Protein AF-X1VFL0-F1 (afdb_monomer_lite)

Foldseek 3Di:
DDDDDPVNVVVVVVVVVVVLLVVLVVLLVVLVVLVVLLLVLVLLLLVLPDDDPVSSVVVSVVVCCVQVVLLVCCVVVVDPDPVSLLRLNNLSVLSVVCSVCVPPDDPVSPVSSVVSSVVVSVVSVVSSVVSCCCRVVVVVD

Sequence (141 aa):
MPSTSPESRGNISKTIKAKSDIKNIPYLAISIILTSVMLILLGFILVSRVNSINEYLLAMLVAFLGLLFPPMLHLSGLYENVIFYLWPTQASFTLFTGVFNAASLELWEIAYGIGYQVIWIGLLYFLAKKAFYKHIVLKGG

InterPro domains:
  IPR056926 Fluoroquinolones export permease [PF24686] (25-139)

pLDDT: mean 70.83, std 10.81, range [39.25, 91.44]

Structure (mmCIF, N/CA/C/O backbone):
data_AF-X1VFL0-F1
#
_entry.id   AF-X1VFL0-F1
#
loop_
_atom_site.group_PDB
_atom_site.id
_atom_site.type_symbol
_atom_site.label_atom_id
_atom_site.label_alt_id
_atom_site.label_comp_id
_atom_site.label_asym_id
_atom_site.label_entity_id
_atom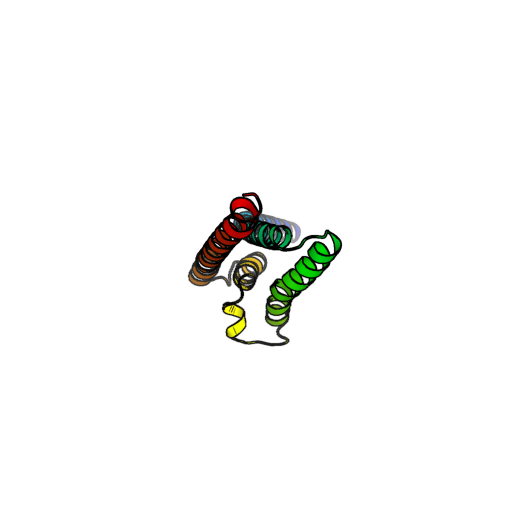_site.label_seq_id
_atom_site.pdbx_PDB_ins_code
_atom_site.Cartn_x
_atom_site.Cartn_y
_atom_site.Cartn_z
_atom_site.occupancy
_atom_site.B_iso_or_equiv
_atom_site.auth_seq_id
_atom_site.auth_comp_id
_atom_site.auth_asym_id
_atom_site.auth_atom_id
_atom_site.pdbx_PDB_model_num
ATOM 1 N N . MET A 1 1 ? 43.600 14.151 -34.174 1.00 48.06 1 MET A N 1
ATOM 2 C CA . MET A 1 1 ? 42.528 13.459 -33.424 1.00 48.06 1 MET A CA 1
ATOM 3 C C . MET A 1 1 ? 42.694 13.814 -31.952 1.00 48.06 1 MET A C 1
ATOM 5 O O . MET A 1 1 ? 43.740 13.471 -31.415 1.00 48.06 1 MET A O 1
ATOM 9 N N . PRO A 1 2 ? 41.781 14.568 -31.318 1.00 46.09 2 PRO A N 1
ATOM 10 C CA . PRO A 1 2 ? 41.964 14.977 -29.931 1.00 46.09 2 PRO A CA 1
ATOM 11 C C . PRO A 1 2 ? 41.618 13.813 -28.996 1.00 46.09 2 PRO A C 1
ATOM 13 O O . PRO A 1 2 ? 40.510 13.278 -29.022 1.00 46.09 2 PRO A O 1
ATOM 16 N N . SER A 1 3 ? 42.598 13.405 -28.194 1.00 52.56 3 SER A N 1
ATOM 17 C CA . SER A 1 3 ? 42.479 12.413 -27.131 1.00 52.56 3 SER A CA 1
ATOM 18 C C . SER A 1 3 ? 41.594 12.962 -26.011 1.00 52.56 3 SER A C 1
ATOM 20 O O . SER A 1 3 ? 42.019 13.767 -25.186 1.00 52.56 3 SER A O 1
ATOM 22 N N . THR A 1 4 ? 40.330 12.539 -25.964 1.00 58.41 4 THR A N 1
ATOM 23 C CA . THR A 1 4 ? 39.463 12.837 -24.819 1.00 58.41 4 THR A CA 1
ATOM 24 C C . THR A 1 4 ? 40.023 12.127 -23.585 1.00 58.41 4 THR A C 1
ATOM 26 O O . THR A 1 4 ? 39.939 10.900 -23.492 1.00 58.41 4 THR A O 1
ATOM 29 N N . SER A 1 5 ? 40.618 12.902 -22.674 1.00 60.62 5 SER A N 1
ATOM 30 C CA . SER A 1 5 ? 41.146 12.462 -21.377 1.00 60.62 5 SER A CA 1
ATOM 31 C C . SER A 1 5 ? 40.125 11.598 -20.605 1.00 60.62 5 SER A C 1
ATOM 33 O O . SER A 1 5 ? 38.928 11.912 -20.629 1.00 60.62 5 SER A O 1
ATOM 35 N N . PRO A 1 6 ? 40.560 10.530 -19.900 1.00 60.41 6 PRO A N 1
ATOM 36 C CA . PRO A 1 6 ? 39.687 9.660 -19.097 1.00 60.41 6 PRO A CA 1
ATOM 37 C C . PRO A 1 6 ? 38.851 10.417 -18.050 1.00 60.41 6 PRO A C 1
ATOM 39 O O . PRO A 1 6 ? 37.747 9.989 -17.714 1.00 60.41 6 PRO A O 1
ATOM 42 N N . GLU A 1 7 ? 39.317 11.583 -17.605 1.00 60.34 7 GLU A N 1
ATOM 43 C CA . GLU A 1 7 ? 38.618 12.456 -16.657 1.00 60.34 7 GLU A CA 1
ATOM 44 C C . GLU A 1 7 ? 37.334 13.076 -17.248 1.00 60.34 7 GLU A C 1
ATOM 46 O O . GLU A 1 7 ? 36.306 13.179 -16.575 1.00 60.34 7 GLU A O 1
ATOM 51 N N . SER A 1 8 ? 37.340 13.392 -18.549 1.00 59.44 8 SER A N 1
ATOM 52 C CA . SER A 1 8 ? 36.172 13.930 -19.261 1.00 59.44 8 SER A CA 1
ATOM 53 C C . SER A 1 8 ? 35.050 12.889 -19.370 1.00 59.44 8 SER A C 1
ATOM 55 O O . SER A 1 8 ? 33.880 13.209 -19.157 1.00 59.44 8 SER A O 1
ATOM 57 N N . ARG A 1 9 ? 35.393 11.609 -19.583 1.00 59.16 9 ARG A N 1
ATOM 58 C CA . ARG A 1 9 ? 34.416 10.504 -19.640 1.00 59.16 9 ARG A CA 1
ATOM 59 C C . ARG A 1 9 ? 33.723 10.260 -18.295 1.00 59.16 9 ARG A C 1
ATOM 61 O O . ARG A 1 9 ? 32.524 9.986 -18.272 1.00 59.16 9 ARG A O 1
ATOM 68 N N . GLY A 1 10 ? 34.447 10.406 -17.182 1.00 61.66 10 GLY A N 1
ATOM 69 C CA . GLY A 1 10 ? 33.895 10.257 -15.829 1.00 61.66 10 GLY A CA 1
ATOM 70 C C . GLY A 1 10 ? 32.916 11.367 -15.426 1.00 61.66 10 GLY A C 1
ATOM 71 O O . GLY A 1 10 ? 31.996 11.127 -14.646 1.00 61.66 10 GLY A O 1
ATOM 72 N N . ASN A 1 11 ? 33.072 12.575 -15.971 1.00 61.94 11 ASN A N 1
ATOM 73 C CA . ASN A 1 11 ? 32.165 13.692 -15.692 1.00 61.94 11 ASN A CA 1
ATOM 74 C C . ASN A 1 11 ? 30.873 13.623 -16.527 1.00 61.94 11 ASN A C 1
ATOM 76 O O . ASN A 1 11 ? 29.786 13.952 -16.044 1.00 61.94 11 ASN A O 1
ATOM 80 N N . ILE A 1 12 ? 30.975 13.124 -17.762 1.00 62.31 12 ILE A N 1
ATOM 81 C CA . ILE A 1 12 ? 29.824 12.910 -18.651 1.00 62.31 12 ILE A CA 1
ATOM 82 C C . ILE A 1 12 ? 28.932 11.776 -18.117 1.00 62.31 12 ILE A C 1
ATOM 84 O O . ILE A 1 12 ? 27.710 11.902 -18.105 1.00 62.31 12 ILE A O 1
ATOM 88 N N . SER A 1 13 ? 29.510 10.692 -17.585 1.00 60.41 13 SER A N 1
ATOM 89 C CA . SER A 1 13 ? 28.714 9.615 -16.976 1.00 60.41 13 SER A CA 1
ATOM 90 C C . SER A 1 13 ? 27.985 10.069 -15.704 1.00 60.41 13 SER A C 1
ATOM 92 O O . SER A 1 13 ? 26.813 9.738 -15.524 1.00 60.41 13 SER A O 1
ATOM 94 N N . LYS A 1 14 ? 28.624 10.887 -14.854 1.00 61.44 14 LYS A N 1
ATOM 95 C CA . LYS A 1 14 ? 27.995 11.468 -13.653 1.00 61.44 14 LYS A CA 1
ATOM 96 C C . LYS A 1 14 ? 26.841 12.410 -13.987 1.00 61.44 14 LYS A C 1
ATOM 98 O O . LYS A 1 14 ? 25.807 12.349 -13.332 1.00 61.44 14 LYS A O 1
ATOM 103 N N . THR A 1 15 ? 26.997 13.258 -15.000 1.00 60.25 15 THR A N 1
ATOM 104 C CA . THR A 1 15 ? 25.946 14.203 -15.418 1.00 60.25 15 THR A CA 1
ATOM 105 C C . THR A 1 15 ? 24.761 13.501 -16.077 1.00 60.25 15 THR A C 1
ATOM 107 O O . THR A 1 15 ? 23.617 13.863 -15.799 1.00 60.25 15 THR A O 1
ATOM 110 N N . ILE A 1 16 ? 24.999 12.454 -16.873 1.00 61.28 16 ILE A N 1
ATOM 111 C CA . ILE A 1 16 ? 23.924 11.614 -17.426 1.00 61.28 16 ILE A CA 1
ATOM 112 C C . ILE A 1 16 ? 23.190 10.871 -16.304 1.00 61.28 16 ILE A C 1
ATOM 114 O O . ILE A 1 16 ? 21.959 10.881 -16.286 1.00 61.28 16 ILE A O 1
ATOM 118 N N . LYS A 1 17 ? 23.923 10.305 -15.334 1.00 59.28 17 LYS A N 1
ATOM 119 C CA . LYS A 1 17 ? 23.332 9.602 -14.188 1.00 59.28 17 LYS A CA 1
ATOM 120 C C . LYS A 1 17 ? 22.498 10.538 -13.307 1.00 59.28 17 LYS A C 1
ATOM 122 O O . LYS A 1 17 ? 21.332 10.260 -13.061 1.00 59.28 17 LYS A O 1
ATOM 127 N N . ALA A 1 18 ? 23.032 11.709 -12.958 1.00 59.25 18 ALA A N 1
ATOM 128 C CA . ALA A 1 18 ? 22.301 12.715 -12.188 1.00 59.25 18 ALA A CA 1
ATOM 129 C C . ALA A 1 18 ? 21.029 13.185 -12.915 1.00 59.25 18 ALA A C 1
ATOM 131 O O . ALA A 1 18 ? 19.987 13.385 -12.294 1.00 59.25 18 ALA A O 1
ATOM 132 N N . LYS A 1 19 ? 21.073 13.317 -14.247 1.00 54.62 19 LYS A N 1
ATOM 133 C CA . LYS A 1 19 ? 19.894 13.692 -15.038 1.00 54.62 19 LYS A CA 1
ATOM 134 C C . LYS A 1 19 ? 18.846 12.578 -15.110 1.00 54.62 19 LYS A C 1
ATOM 136 O O . LYS A 1 19 ? 17.655 12.891 -15.125 1.00 54.62 19 LYS A O 1
ATOM 141 N N . SER A 1 20 ? 19.259 11.308 -15.128 1.00 56.25 20 SER A N 1
ATOM 142 C CA . SER A 1 20 ? 18.332 10.178 -14.986 1.00 56.25 20 SER A CA 1
ATOM 143 C C . SER A 1 20 ? 17.754 10.077 -13.575 1.00 56.25 20 SER A C 1
ATOM 145 O O . SER A 1 20 ? 16.557 9.844 -13.440 1.00 56.25 20 SER A O 1
ATOM 147 N N . ASP A 1 21 ? 18.551 10.353 -12.541 1.00 58.97 21 ASP A N 1
ATOM 148 C CA . ASP A 1 21 ? 18.101 10.321 -11.147 1.00 58.97 21 ASP A CA 1
ATOM 149 C C . ASP A 1 21 ? 16.983 11.353 -10.916 1.00 58.97 21 ASP A C 1
ATOM 151 O O . ASP A 1 21 ? 15.936 11.020 -10.363 1.00 58.97 21 ASP A O 1
ATOM 155 N N . ILE A 1 22 ? 17.128 12.577 -11.448 1.00 60.25 22 ILE A N 1
ATOM 156 C CA . ILE A 1 22 ? 16.110 13.641 -11.340 1.00 60.25 22 ILE A CA 1
ATOM 157 C C . ILE A 1 22 ? 14.785 13.248 -12.016 1.00 60.25 22 ILE A C 1
ATOM 159 O O . ILE A 1 22 ? 13.712 13.597 -11.522 1.00 60.25 22 ILE A O 1
ATOM 163 N N . LYS A 1 23 ? 14.834 12.497 -13.123 1.00 61.41 23 LYS A N 1
ATOM 164 C CA . LYS A 1 23 ? 13.627 12.015 -13.817 1.00 61.41 23 LYS A CA 1
ATOM 165 C C . LYS A 1 23 ? 12.886 10.936 -13.011 1.00 61.41 23 LYS A C 1
ATOM 167 O O . LYS A 1 23 ? 11.674 10.797 -13.167 1.00 61.41 23 LYS A O 1
ATOM 172 N N . ASN A 1 24 ? 13.588 10.222 -12.130 1.00 63.91 24 ASN A N 1
ATOM 173 C CA . ASN A 1 24 ? 13.053 9.089 -11.369 1.00 63.91 24 ASN A CA 1
ATOM 174 C C . ASN A 1 24 ? 12.494 9.491 -9.988 1.00 63.91 24 ASN A C 1
ATOM 176 O O . ASN A 1 24 ? 11.647 8.785 -9.439 1.00 63.91 24 ASN A O 1
ATOM 180 N N . ILE A 1 25 ? 12.900 10.650 -9.451 1.00 69.31 25 ILE A N 1
ATOM 181 C CA . ILE A 1 25 ? 12.378 11.231 -8.197 1.00 69.31 25 ILE A CA 1
ATOM 182 C C . ILE A 1 25 ? 10.837 11.291 -8.125 1.00 69.31 25 ILE A C 1
ATOM 184 O O . ILE A 1 25 ? 10.296 10.886 -7.094 1.00 69.31 25 ILE A O 1
ATOM 188 N N . PRO A 1 26 ? 10.090 11.759 -9.149 1.00 71.44 26 PRO A N 1
ATOM 189 C CA . PRO A 1 26 ? 8.631 11.843 -9.048 1.00 71.44 26 PRO A CA 1
ATOM 190 C C . PRO A 1 26 ? 7.955 10.471 -8.914 1.00 71.44 26 PRO A C 1
ATOM 192 O O . PRO A 1 26 ? 6.976 10.353 -8.181 1.00 71.44 26 PRO A O 1
ATOM 195 N N . TYR A 1 27 ? 8.490 9.423 -9.547 1.00 68.00 27 TYR A N 1
ATOM 196 C CA . TYR A 1 27 ? 7.964 8.058 -9.411 1.00 68.00 27 TYR A CA 1
ATOM 197 C C . TYR A 1 27 ? 8.166 7.509 -8.000 1.00 68.00 27 TYR A C 1
ATOM 199 O O . TYR A 1 27 ? 7.261 6.902 -7.424 1.00 68.00 27 TYR A O 1
ATOM 207 N N . LEU A 1 28 ? 9.334 7.784 -7.417 1.00 68.44 28 LEU A N 1
ATOM 208 C CA . LEU A 1 28 ? 9.647 7.436 -6.037 1.00 68.44 28 LEU A CA 1
ATOM 209 C C . LEU A 1 28 ? 8.687 8.163 -5.079 1.00 68.44 28 LEU A C 1
ATOM 211 O O . LEU A 1 28 ? 8.066 7.527 -4.227 1.00 68.44 28 LEU A O 1
ATOM 215 N N . ALA A 1 29 ? 8.488 9.470 -5.273 1.00 75.31 29 ALA A N 1
ATOM 216 C CA . ALA A 1 29 ? 7.565 10.264 -4.468 1.00 75.31 29 ALA A CA 1
ATOM 217 C C . ALA A 1 29 ? 6.121 9.744 -4.555 1.00 75.31 29 ALA A C 1
ATOM 219 O O . ALA A 1 29 ? 5.494 9.534 -3.520 1.00 75.31 29 ALA A O 1
ATOM 220 N N . ILE A 1 30 ? 5.609 9.473 -5.761 1.00 73.00 30 ILE A N 1
ATOM 221 C CA . ILE A 1 30 ? 4.258 8.927 -5.963 1.00 73.00 30 ILE A CA 1
ATOM 222 C C . ILE A 1 30 ? 4.107 7.587 -5.246 1.00 73.00 30 ILE A C 1
ATOM 224 O O . ILE A 1 30 ? 3.156 7.410 -4.490 1.00 73.00 30 ILE A O 1
ATOM 228 N N . SER A 1 31 ? 5.063 6.675 -5.420 1.00 68.69 31 SER A N 1
ATOM 229 C CA . SER A 1 31 ? 5.018 5.345 -4.802 1.00 68.69 31 SER A CA 1
ATOM 230 C C . SER A 1 31 ? 5.002 5.429 -3.276 1.00 68.69 31 SER A C 1
ATOM 232 O O . SER A 1 31 ? 4.204 4.749 -2.624 1.00 68.69 31 SER A O 1
ATOM 234 N N . ILE A 1 32 ? 5.838 6.297 -2.694 1.00 78.31 32 ILE A N 1
ATOM 235 C CA . ILE A 1 32 ? 5.867 6.527 -1.245 1.00 78.31 32 ILE A CA 1
ATOM 236 C C . ILE A 1 32 ? 4.545 7.120 -0.776 1.00 78.31 32 ILE A C 1
ATOM 238 O O . ILE A 1 32 ? 3.923 6.549 0.114 1.00 78.31 32 ILE A O 1
ATOM 242 N N . ILE A 1 33 ? 4.093 8.220 -1.382 1.00 80.50 33 ILE A N 1
ATOM 243 C CA . ILE A 1 33 ? 2.866 8.915 -0.972 1.00 80.50 33 ILE A CA 1
ATOM 244 C C . ILE A 1 33 ? 1.682 7.949 -1.007 1.00 80.50 33 ILE A C 1
ATOM 246 O O . ILE A 1 33 ? 0.919 7.862 -0.045 1.00 80.50 33 ILE A O 1
ATOM 250 N N . LEU A 1 34 ? 1.556 7.177 -2.084 1.00 72.88 34 LEU A N 1
ATOM 251 C CA . LEU A 1 34 ? 0.445 6.256 -2.279 1.00 72.88 34 LEU A CA 1
ATOM 252 C C . LEU A 1 34 ? 0.473 5.105 -1.263 1.00 72.88 34 LEU A C 1
ATOM 254 O O . LEU A 1 34 ? -0.564 4.746 -0.702 1.00 72.88 34 LEU A O 1
ATOM 258 N N . THR A 1 35 ? 1.662 4.574 -0.964 1.00 77.69 35 THR A N 1
ATOM 259 C CA . THR A 1 35 ? 1.846 3.550 0.080 1.00 77.69 35 THR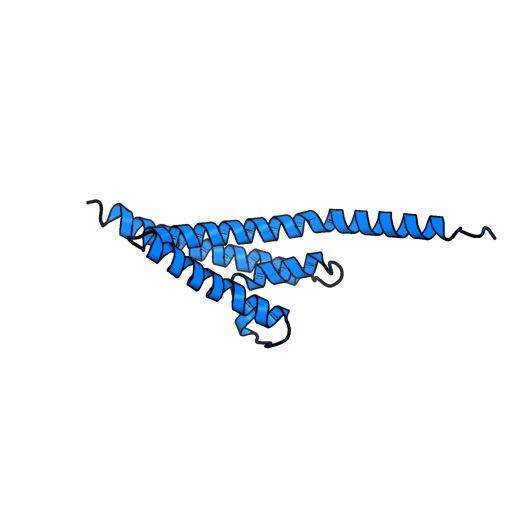 A CA 1
ATOM 260 C C . THR A 1 35 ? 1.556 4.110 1.471 1.00 77.69 35 THR A C 1
ATOM 262 O O . THR A 1 35 ? 0.879 3.463 2.270 1.00 77.69 35 THR A O 1
ATOM 265 N N . SER A 1 36 ? 2.018 5.327 1.765 1.00 81.50 36 SER A N 1
ATOM 266 C CA . SER A 1 36 ? 1.778 5.999 3.042 1.00 81.50 36 SER A CA 1
ATOM 267 C C . SER A 1 36 ? 0.292 6.242 3.275 1.00 81.50 36 SER A C 1
ATOM 269 O O . SER A 1 36 ? -0.212 5.888 4.337 1.00 81.50 36 SER A O 1
ATOM 271 N N . VAL A 1 37 ? -0.433 6.775 2.285 1.00 81.56 37 VAL A N 1
ATOM 272 C CA . VAL A 1 37 ? -1.888 6.987 2.379 1.00 81.56 37 VAL A CA 1
ATOM 273 C C . VAL A 1 37 ? -2.612 5.671 2.668 1.00 81.56 37 VAL A C 1
ATOM 275 O O . VAL A 1 37 ? -3.480 5.621 3.542 1.00 81.56 37 VAL A O 1
ATOM 278 N N . MET A 1 38 ? -2.222 4.589 1.992 1.00 78.75 38 MET A N 1
ATOM 279 C CA . MET A 1 38 ? -2.804 3.266 2.206 1.00 78.75 38 MET A CA 1
ATOM 280 C C . MET A 1 38 ? -2.558 2.734 3.626 1.00 78.75 38 MET A C 1
ATOM 282 O O . MET A 1 38 ? -3.489 2.256 4.275 1.00 78.75 38 MET A O 1
ATOM 286 N N . LEU A 1 39 ? -1.326 2.848 4.131 1.00 81.50 39 LEU A N 1
ATOM 287 C CA . LEU A 1 39 ? -0.969 2.416 5.486 1.00 81.50 39 LEU A CA 1
ATOM 288 C C . LEU A 1 39 ? -1.652 3.262 6.566 1.00 81.50 39 LEU A C 1
ATOM 290 O O . LEU A 1 39 ? -2.064 2.716 7.588 1.00 81.50 39 LEU A O 1
ATOM 294 N N . ILE A 1 40 ? -1.820 4.567 6.334 1.00 85.31 40 ILE A N 1
ATOM 295 C CA . ILE A 1 40 ? -2.558 5.461 7.237 1.00 85.31 40 ILE A CA 1
ATOM 296 C C . ILE A 1 40 ? -4.029 5.040 7.310 1.00 85.31 40 ILE A C 1
ATOM 298 O O . ILE A 1 40 ? -4.564 4.893 8.408 1.00 85.31 40 ILE A O 1
ATOM 302 N N . LEU A 1 41 ? -4.677 4.792 6.165 1.00 79.94 41 LEU A N 1
ATOM 303 C CA . LEU A 1 41 ? -6.060 4.300 6.118 1.00 79.94 41 LEU A CA 1
ATOM 304 C C . LEU A 1 41 ? -6.207 2.958 6.841 1.00 79.94 41 LEU A C 1
ATOM 306 O O . LEU A 1 41 ? -7.137 2.779 7.627 1.00 79.94 41 LEU A O 1
ATOM 310 N N . LEU A 1 42 ? -5.274 2.034 6.608 1.00 82.31 42 LEU A N 1
ATOM 311 C CA . LEU A 1 42 ? -5.249 0.735 7.272 1.00 82.31 42 LEU A CA 1
ATOM 312 C C . LEU A 1 42 ? -5.114 0.891 8.794 1.00 82.31 42 LEU A C 1
ATOM 314 O O . LEU A 1 42 ? -5.931 0.347 9.536 1.00 82.31 42 LEU A O 1
ATOM 318 N N . GLY A 1 43 ? -4.155 1.697 9.257 1.00 82.75 43 GLY A N 1
ATOM 319 C CA . GLY A 1 43 ? -3.976 2.004 10.677 1.00 82.75 43 GLY A CA 1
ATOM 320 C C . GLY A 1 43 ? -5.229 2.623 11.302 1.00 82.75 43 GLY A C 1
ATOM 321 O O . GLY A 1 43 ? -5.642 2.220 12.388 1.00 82.75 43 GLY A O 1
ATOM 322 N N . PHE A 1 44 ? -5.906 3.522 10.583 1.00 83.69 44 PHE A N 1
ATOM 323 C CA . PHE A 1 44 ? -7.151 4.139 11.043 1.00 83.69 44 PHE A CA 1
ATOM 324 C C . PHE A 1 44 ? -8.299 3.122 11.194 1.00 83.69 44 PHE A C 1
ATOM 326 O O . PHE A 1 44 ? -9.059 3.160 12.163 1.00 83.69 44 PHE A O 1
ATOM 333 N N . ILE A 1 45 ? -8.413 2.163 10.270 1.00 81.06 45 ILE A N 1
ATOM 334 C CA . ILE A 1 45 ? -9.384 1.063 10.376 1.00 81.06 45 ILE A CA 1
ATOM 335 C C . ILE A 1 45 ? -9.080 0.205 11.608 1.00 81.06 45 ILE A C 1
ATOM 337 O O . ILE A 1 45 ? -9.986 -0.101 12.386 1.00 81.06 45 ILE A O 1
ATOM 341 N N . LEU A 1 46 ? -7.815 -0.171 11.789 1.00 84.38 46 LEU A N 1
ATOM 342 C CA . LEU A 1 46 ? -7.371 -1.025 12.888 1.00 84.38 46 LEU A CA 1
ATOM 343 C C . LEU A 1 46 ? -7.599 -0.374 14.252 1.00 84.38 46 LEU A C 1
ATOM 345 O O . LEU A 1 46 ? -8.217 -1.001 15.112 1.00 84.38 46 LEU A O 1
ATOM 349 N N . VAL A 1 47 ? -7.192 0.888 14.430 1.00 83.31 47 VAL A N 1
ATOM 350 C CA . VAL A 1 47 ? -7.372 1.607 15.704 1.00 83.31 47 VAL A CA 1
ATOM 351 C C . VAL A 1 47 ? -8.850 1.782 16.055 1.00 83.31 47 VAL A C 1
ATOM 353 O O . VAL A 1 47 ? -9.208 1.710 17.222 1.00 83.31 47 VAL A O 1
ATOM 356 N N . SER A 1 48 ? -9.731 1.928 15.057 1.00 81.44 48 SER A N 1
ATOM 357 C CA . SER A 1 48 ? -11.178 2.042 15.296 1.00 81.44 48 SER A CA 1
ATOM 358 C C . SER A 1 48 ? -11.839 0.745 15.781 1.00 81.44 48 SER A C 1
ATOM 360 O O . SER A 1 4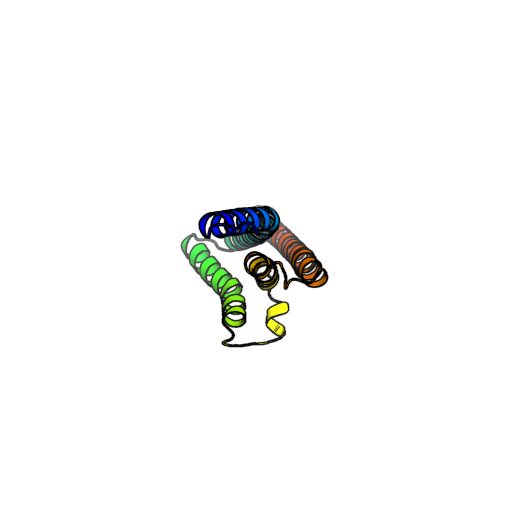8 ? -12.960 0.778 16.291 1.00 81.44 48 SER A O 1
ATOM 362 N N . ARG A 1 49 ? -11.180 -0.406 15.589 1.00 79.44 49 ARG A N 1
ATOM 363 C CA . ARG A 1 49 ? -11.753 -1.737 15.840 1.00 79.44 49 ARG A CA 1
ATOM 364 C C . ARG A 1 49 ? -11.248 -2.384 17.128 1.00 79.44 49 ARG A C 1
ATOM 366 O O . ARG A 1 49 ? -11.952 -3.215 17.699 1.00 79.44 49 ARG A O 1
ATOM 373 N N . VAL A 1 50 ? -10.040 -2.038 17.550 1.00 81.81 50 VAL A N 1
ATOM 374 C CA . VAL A 1 50 ? -9.385 -2.583 18.745 1.00 81.81 50 VAL A CA 1
ATOM 375 C C . VAL A 1 50 ? -9.615 -1.671 19.944 1.00 81.81 50 VAL A C 1
ATOM 377 O O . VAL A 1 50 ? -9.730 -0.458 19.795 1.00 81.81 50 VAL A O 1
ATOM 380 N N . ASN A 1 51 ? -9.683 -2.248 21.144 1.00 80.81 51 ASN A N 1
ATOM 381 C CA . ASN A 1 51 ? -9.989 -1.480 22.360 1.00 80.81 51 ASN A CA 1
ATOM 382 C C . ASN A 1 51 ? -8.735 -1.163 23.194 1.00 80.81 51 ASN A C 1
ATOM 384 O O . ASN A 1 51 ? -8.825 -0.422 24.169 1.00 80.81 51 ASN A O 1
ATOM 388 N N . SER A 1 52 ? -7.568 -1.713 22.833 1.00 87.81 52 SER A N 1
ATOM 389 C CA . SER A 1 52 ? -6.301 -1.448 23.523 1.00 87.81 52 SER A CA 1
ATOM 390 C C . SER A 1 52 ? -5.153 -1.155 22.558 1.00 87.81 52 SER A C 1
ATOM 392 O O . SER A 1 52 ? -5.121 -1.641 21.426 1.00 87.81 52 SER A O 1
ATOM 394 N N . ILE A 1 53 ? -4.165 -0.399 23.044 1.00 87.06 53 ILE A N 1
ATOM 395 C CA . ILE A 1 53 ? -2.946 -0.071 22.291 1.00 87.06 53 ILE A CA 1
ATOM 396 C C . ILE A 1 53 ? -2.137 -1.337 21.977 1.00 87.06 53 ILE A C 1
ATOM 398 O O . ILE A 1 53 ? -1.611 -1.465 20.878 1.00 87.06 53 ILE A O 1
ATOM 402 N N . ASN A 1 54 ? -2.053 -2.296 22.904 1.00 88.88 54 ASN A N 1
ATOM 403 C CA . ASN A 1 54 ? -1.291 -3.526 22.672 1.00 88.88 54 ASN A CA 1
ATOM 404 C C . ASN A 1 54 ? -1.904 -4.369 21.541 1.00 88.88 54 ASN A C 1
ATOM 406 O O . ASN A 1 54 ? -1.202 -4.874 20.668 1.00 88.88 54 ASN A O 1
ATOM 410 N N . GLU A 1 55 ? -3.233 -4.463 21.524 1.00 87.00 55 GLU A N 1
ATOM 411 C CA . GLU A 1 55 ? -3.981 -5.153 20.472 1.00 87.00 55 GLU A CA 1
ATOM 412 C C . GLU A 1 55 ? -3.864 -4.418 19.128 1.00 87.00 55 GLU A C 1
ATOM 414 O O . GLU A 1 55 ? -3.694 -5.063 18.095 1.00 87.00 55 GLU A O 1
ATOM 419 N N . TYR A 1 56 ? -3.846 -3.078 19.139 1.00 87.00 56 TYR A N 1
ATOM 420 C CA . TYR A 1 56 ? -3.533 -2.270 17.958 1.00 87.00 56 TYR A CA 1
ATOM 421 C C . TYR A 1 56 ? -2.143 -2.575 17.397 1.00 87.00 56 TYR A C 1
ATOM 423 O O . TYR A 1 56 ? -2.016 -2.824 16.200 1.00 87.00 56 TYR A O 1
ATOM 431 N N . LEU A 1 57 ? -1.109 -2.579 18.242 1.00 89.75 57 LEU A N 1
ATOM 432 C CA . LEU A 1 57 ? 0.266 -2.835 17.810 1.00 89.75 57 LEU A CA 1
ATOM 433 C C . LEU A 1 57 ? 0.409 -4.234 17.206 1.00 89.75 57 LEU A C 1
ATOM 435 O O . LEU A 1 57 ? 0.993 -4.377 16.132 1.00 89.75 57 LEU A O 1
ATOM 439 N N . LEU A 1 58 ? -0.168 -5.252 17.852 1.00 91.44 58 LEU A N 1
ATOM 440 C CA . LEU A 1 58 ? -0.139 -6.621 17.342 1.00 91.44 58 LEU A CA 1
ATOM 441 C C . LEU A 1 58 ? -0.905 -6.743 16.018 1.00 91.44 58 LEU A C 1
ATOM 443 O O . LEU A 1 58 ? -0.404 -7.333 15.061 1.00 91.44 58 LEU A O 1
ATOM 447 N N . ALA A 1 59 ? -2.099 -6.158 15.935 1.00 88.12 59 ALA A N 1
ATOM 448 C CA . ALA A 1 59 ? -2.917 -6.227 14.733 1.00 88.12 59 ALA A CA 1
ATOM 449 C C . ALA A 1 59 ? -2.283 -5.450 13.566 1.00 88.12 59 ALA A C 1
ATOM 451 O O . ALA A 1 59 ? -2.315 -5.923 12.431 1.00 88.12 59 ALA A O 1
ATOM 452 N N . MET A 1 60 ? -1.644 -4.308 13.839 1.00 86.12 60 MET A N 1
ATOM 453 C CA . MET A 1 60 ? -0.894 -3.549 12.838 1.00 86.12 60 MET A CA 1
ATOM 454 C C . MET A 1 60 ? 0.342 -4.320 12.370 1.00 86.12 60 MET A C 1
ATOM 456 O O . MET A 1 60 ? 0.603 -4.349 11.173 1.00 86.12 60 MET A O 1
ATOM 460 N N . LEU A 1 61 ? 1.064 -4.997 13.270 1.00 88.25 61 LEU A N 1
ATOM 461 C CA . LEU A 1 61 ? 2.199 -5.853 12.912 1.00 88.25 61 LEU A CA 1
ATOM 462 C C . LEU A 1 61 ? 1.767 -6.992 11.980 1.00 88.25 61 LEU A C 1
ATOM 464 O O . LEU A 1 61 ? 2.378 -7.192 10.931 1.00 88.25 61 LEU A O 1
ATOM 468 N N . VAL A 1 62 ? 0.698 -7.711 12.334 1.00 88.19 62 VAL A N 1
ATOM 469 C CA . VAL A 1 62 ? 0.156 -8.808 11.515 1.00 88.19 62 VAL A CA 1
ATOM 470 C C . VAL A 1 62 ? -0.337 -8.289 10.166 1.00 88.19 62 VAL A C 1
ATOM 472 O O . VAL A 1 62 ? -0.041 -8.892 9.135 1.00 88.19 62 VAL A O 1
ATOM 475 N N . ALA A 1 63 ? -1.042 -7.155 10.149 1.00 85.69 63 ALA A N 1
ATOM 476 C CA . ALA A 1 63 ? -1.502 -6.537 8.912 1.00 85.69 63 ALA A CA 1
ATOM 477 C C . ALA A 1 63 ? -0.323 -6.099 8.032 1.00 85.69 63 ALA A C 1
ATOM 479 O O . ALA A 1 63 ? -0.332 -6.358 6.833 1.00 85.69 63 ALA A O 1
ATOM 480 N N . PHE A 1 64 ? 0.710 -5.497 8.622 1.00 83.75 64 PHE A N 1
ATOM 481 C CA . PHE A 1 64 ? 1.905 -5.051 7.913 1.00 83.75 64 PHE A CA 1
ATOM 482 C C . PHE A 1 64 ? 2.701 -6.226 7.338 1.00 83.75 64 PHE A C 1
ATOM 484 O O . PHE A 1 64 ? 3.088 -6.178 6.174 1.00 83.75 64 PHE A O 1
ATOM 491 N N . LEU A 1 65 ? 2.881 -7.307 8.104 1.00 85.12 65 LEU A N 1
ATOM 492 C CA . LEU A 1 65 ? 3.465 -8.559 7.614 1.00 85.12 65 LEU A CA 1
ATOM 493 C C . LEU A 1 65 ? 2.636 -9.124 6.459 1.00 85.12 65 LEU A C 1
ATOM 495 O O . LEU A 1 65 ? 3.168 -9.347 5.378 1.00 85.12 65 LEU A O 1
ATOM 499 N N . GLY A 1 66 ? 1.324 -9.274 6.633 1.00 84.00 66 GLY A N 1
ATOM 500 C CA . GLY A 1 66 ? 0.445 -9.761 5.568 1.00 84.00 66 GLY A CA 1
ATOM 501 C C . GLY A 1 66 ? 0.512 -8.902 4.303 1.00 84.00 66 GLY A C 1
ATOM 502 O O . GLY A 1 66 ? 0.447 -9.427 3.198 1.00 84.00 66 GLY A O 1
ATOM 503 N N . LEU A 1 67 ? 0.694 -7.588 4.438 1.00 81.31 67 LEU A N 1
ATOM 504 C CA . LEU A 1 67 ? 0.786 -6.682 3.299 1.00 81.31 67 LEU A CA 1
ATOM 505 C C . LEU A 1 67 ? 2.167 -6.694 2.640 1.00 81.31 67 LEU A C 1
ATOM 507 O O . LEU A 1 67 ? 2.244 -6.686 1.419 1.00 81.31 67 LEU A O 1
ATOM 511 N N . LEU A 1 68 ? 3.256 -6.684 3.405 1.00 79.19 68 LEU A N 1
ATOM 512 C CA . LEU A 1 68 ? 4.599 -6.438 2.871 1.00 79.19 68 LEU A CA 1
ATOM 513 C C . LEU A 1 68 ? 5.370 -7.720 2.537 1.00 79.19 68 LEU A C 1
ATOM 515 O O . LEU A 1 68 ? 6.179 -7.724 1.610 1.00 79.19 68 LEU A O 1
ATOM 519 N N . PHE A 1 69 ? 5.107 -8.812 3.253 1.00 81.12 69 PHE A N 1
ATOM 520 C CA . PHE A 1 69 ? 5.841 -10.069 3.091 1.00 81.12 69 PHE A CA 1
ATOM 521 C C . PHE A 1 69 ? 5.616 -10.725 1.717 1.00 81.12 69 PHE A C 1
ATOM 523 O O . PHE A 1 69 ? 6.604 -11.098 1.082 1.00 81.12 69 PHE A O 1
ATOM 530 N N . PRO A 1 70 ? 4.374 -10.821 1.193 1.00 79.69 70 PRO A N 1
ATOM 531 C CA . PRO A 1 70 ? 4.134 -11.415 -0.124 1.00 79.69 70 PRO A CA 1
ATOM 532 C C . PRO A 1 70 ? 4.816 -10.653 -1.274 1.00 79.69 70 PRO A C 1
ATOM 534 O O . PRO A 1 70 ? 5.459 -11.296 -2.106 1.00 79.69 70 PRO A O 1
ATOM 537 N N . PRO A 1 71 ? 4.791 -9.302 -1.316 1.00 74.56 71 PRO A N 1
ATOM 538 C CA . PRO A 1 71 ? 5.562 -8.564 -2.302 1.00 74.56 71 PRO A CA 1
ATOM 539 C C . PRO A 1 71 ? 7.069 -8.806 -2.230 1.00 74.56 71 PRO A C 1
ATOM 541 O O . PRO A 1 71 ? 7.702 -8.947 -3.272 1.00 74.56 71 PRO A O 1
ATOM 544 N N . MET A 1 72 ? 7.638 -8.880 -1.022 1.00 74.81 72 MET A N 1
ATOM 545 C CA . MET A 1 72 ? 9.072 -9.139 -0.846 1.00 74.81 72 MET A CA 1
ATOM 546 C C . MET A 1 72 ? 9.464 -10.541 -1.323 1.00 74.81 72 MET A C 1
ATOM 548 O O . MET A 1 72 ? 10.510 -10.700 -1.947 1.00 74.81 72 MET A O 1
ATOM 552 N N . LEU A 1 73 ? 8.611 -11.542 -1.083 1.00 79.69 73 LEU A N 1
ATOM 553 C CA . LEU A 1 73 ? 8.789 -12.903 -1.596 1.00 79.69 73 LEU A CA 1
ATOM 554 C C . LEU A 1 73 ? 8.832 -12.920 -3.125 1.00 79.69 73 LEU A C 1
ATOM 556 O O . LEU A 1 73 ? 9.751 -13.508 -3.694 1.00 79.69 73 LEU A O 1
ATOM 560 N N . HIS A 1 74 ? 7.904 -12.215 -3.774 1.00 73.00 74 HIS A N 1
ATOM 561 C CA . HIS A 1 74 ? 7.886 -12.108 -5.230 1.00 73.00 74 HIS A CA 1
ATOM 562 C C . HIS A 1 74 ? 9.115 -11.359 -5.767 1.00 73.00 74 HIS A C 1
ATOM 564 O O . HIS A 1 74 ? 9.774 -11.840 -6.681 1.00 73.00 74 HIS A O 1
ATOM 570 N N . LEU A 1 75 ? 9.483 -10.232 -5.147 1.00 71.94 75 LEU A N 1
ATOM 571 C CA . LEU A 1 75 ? 10.649 -9.437 -5.545 1.00 71.94 75 LEU A CA 1
ATOM 572 C C . LEU A 1 75 ? 11.971 -10.204 -5.388 1.00 71.94 75 LEU A C 1
ATOM 574 O O . LEU A 1 75 ? 12.894 -10.009 -6.171 1.00 71.94 75 LEU A O 1
ATOM 578 N N . SER A 1 76 ? 12.074 -11.066 -4.375 1.00 76.06 76 SER A N 1
ATOM 579 C CA . SER A 1 76 ? 13.271 -11.883 -4.145 1.00 76.06 76 SER A CA 1
ATOM 580 C C . SER A 1 76 ? 13.443 -13.034 -5.143 1.00 76.06 76 SER A C 1
ATOM 582 O O . SER A 1 76 ? 14.488 -13.681 -5.130 1.00 76.06 76 SER A O 1
ATOM 584 N N . GLY A 1 77 ? 12.436 -13.316 -5.980 1.00 72.62 77 GLY A N 1
ATOM 585 C CA . GLY A 1 77 ? 12.442 -14.448 -6.913 1.00 72.62 77 GLY A CA 1
ATOM 586 C C . GLY A 1 77 ? 12.318 -15.821 -6.237 1.00 72.62 77 GLY A C 1
ATOM 587 O O . GLY A 1 77 ? 12.420 -16.848 -6.899 1.00 72.62 77 GLY A O 1
ATOM 588 N N . LEU A 1 78 ? 12.091 -15.869 -4.917 1.00 75.19 78 LEU A N 1
ATOM 589 C CA . LEU A 1 78 ? 11.942 -17.121 -4.164 1.00 75.19 78 LEU A CA 1
ATOM 590 C C . LEU A 1 78 ? 10.621 -17.833 -4.472 1.00 75.19 78 LEU A C 1
ATOM 592 O O . LEU A 1 78 ? 10.535 -19.056 -4.368 1.00 75.19 78 LEU A O 1
ATOM 596 N N . TYR A 1 79 ? 9.581 -17.069 -4.807 1.00 70.69 79 TYR A N 1
ATOM 597 C CA . TYR A 1 79 ? 8.276 -17.616 -5.141 1.00 70.69 79 TYR A CA 1
ATOM 598 C C . TYR A 1 79 ? 7.529 -16.674 -6.086 1.00 70.69 79 TYR A C 1
ATOM 600 O O . TYR A 1 79 ? 7.105 -15.579 -5.710 1.00 70.69 79 TYR A O 1
ATOM 608 N N . GLU A 1 80 ? 7.367 -17.109 -7.331 1.00 67.38 80 GLU A N 1
ATOM 609 C CA . GLU A 1 80 ? 6.694 -16.352 -8.379 1.00 67.38 80 GLU A CA 1
ATOM 610 C C . GLU A 1 80 ? 5.286 -16.901 -8.580 1.00 67.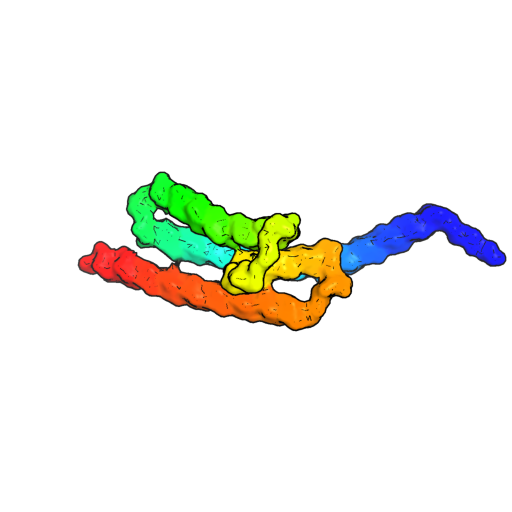38 80 GLU A C 1
ATOM 612 O O . GLU A 1 80 ? 5.082 -18.074 -8.888 1.00 67.38 80 GLU A O 1
ATOM 617 N N . ASN A 1 81 ? 4.287 -16.056 -8.345 1.00 71.56 81 ASN A N 1
ATOM 618 C CA . ASN A 1 81 ? 2.896 -16.435 -8.516 1.00 71.56 81 ASN A CA 1
ATOM 619 C C . ASN A 1 81 ? 2.081 -15.225 -8.961 1.00 71.56 81 ASN A C 1
ATOM 621 O O . ASN A 1 81 ? 2.197 -14.145 -8.382 1.00 71.56 81 ASN A O 1
ATOM 625 N N . VAL A 1 82 ? 1.208 -15.421 -9.953 1.00 72.38 82 VAL A N 1
ATOM 626 C CA . VAL A 1 82 ? 0.387 -14.344 -10.537 1.00 72.38 82 VAL A CA 1
ATOM 627 C C . VAL A 1 82 ? -0.540 -13.718 -9.487 1.00 72.38 82 VAL A C 1
ATOM 629 O O . VAL A 1 82 ? -0.872 -12.539 -9.560 1.00 72.38 82 VAL A O 1
ATOM 632 N N . ILE A 1 83 ? -0.892 -14.482 -8.446 1.00 72.25 83 ILE A N 1
ATOM 633 C CA . ILE A 1 83 ? -1.711 -14.016 -7.321 1.00 72.25 83 ILE A CA 1
ATOM 634 C C . ILE A 1 83 ? -1.095 -12.810 -6.596 1.00 72.25 83 ILE A C 1
ATOM 636 O O . ILE A 1 83 ? -1.831 -12.007 -6.025 1.00 72.25 83 ILE A O 1
ATOM 640 N N . PHE A 1 84 ? 0.233 -12.650 -6.621 1.00 68.75 84 PHE A N 1
ATOM 641 C CA . PHE A 1 84 ? 0.881 -11.521 -5.959 1.00 68.75 84 PHE A CA 1
ATOM 642 C C . PHE A 1 84 ? 0.608 -10.197 -6.660 1.00 68.75 84 PHE A C 1
ATOM 644 O O . PHE A 1 84 ? 0.575 -9.175 -5.986 1.00 68.75 84 PHE A O 1
ATOM 651 N N . TYR A 1 85 ? 0.300 -10.195 -7.958 1.00 65.50 85 TYR A N 1
ATOM 652 C CA . TYR A 1 85 ? -0.087 -8.967 -8.652 1.00 65.50 85 TYR A CA 1
ATOM 653 C C . TYR A 1 85 ? -1.400 -8.379 -8.118 1.00 65.50 85 TYR A C 1
ATOM 655 O O . TYR A 1 85 ? -1.568 -7.162 -8.157 1.00 65.50 85 TYR A O 1
ATOM 663 N N . LEU A 1 86 ? -2.295 -9.202 -7.550 1.00 69.88 86 LEU A N 1
ATOM 664 C CA . LEU A 1 86 ? -3.504 -8.719 -6.870 1.00 69.88 86 LEU A CA 1
ATOM 665 C C . LEU A 1 86 ? -3.217 -8.041 -5.523 1.00 69.88 86 LEU A C 1
ATOM 667 O O . LEU A 1 86 ? -4.109 -7.413 -4.944 1.00 69.88 86 LEU A O 1
ATOM 671 N N . TRP A 1 87 ? -2.001 -8.178 -4.993 1.00 73.50 87 TRP A N 1
ATOM 672 C CA . TRP A 1 87 ? -1.671 -7.654 -3.681 1.00 73.50 87 TRP A CA 1
ATOM 673 C C . TRP A 1 87 ? -1.527 -6.126 -3.737 1.00 73.50 87 TRP A C 1
ATOM 675 O O . TRP A 1 87 ? -0.791 -5.607 -4.577 1.00 73.50 87 TRP A O 1
ATOM 685 N N . PRO A 1 88 ? -2.176 -5.376 -2.831 1.00 68.69 88 PRO A N 1
ATOM 686 C CA . PRO A 1 88 ? -2.227 -3.915 -2.896 1.00 68.69 88 PRO A CA 1
ATOM 687 C C . PRO A 1 88 ? -0.850 -3.246 -2.865 1.00 68.69 88 PRO A C 1
ATOM 689 O O . PRO A 1 88 ? -0.631 -2.249 -3.531 1.00 68.69 88 PRO A O 1
ATOM 692 N N . THR A 1 89 ? 0.102 -3.799 -2.120 1.00 69.94 89 THR A 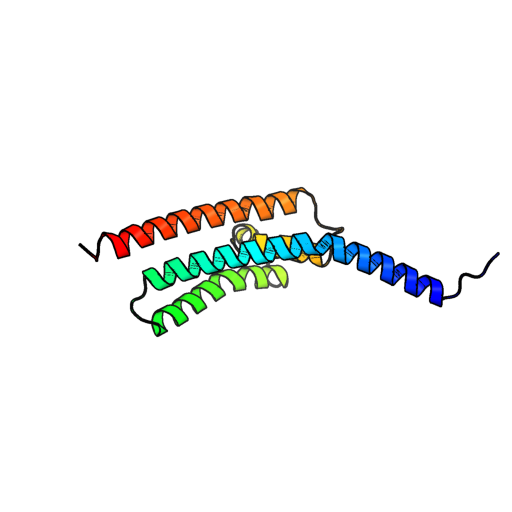N 1
ATOM 693 C CA . THR A 1 89 ? 1.490 -3.311 -2.033 1.00 69.94 89 THR A CA 1
ATOM 694 C C . THR A 1 89 ? 2.360 -3.741 -3.208 1.00 69.94 89 THR A C 1
ATOM 696 O O . THR A 1 89 ? 3.410 -3.134 -3.407 1.00 69.94 89 THR A O 1
ATOM 699 N N . GLN A 1 90 ? 1.970 -4.757 -3.987 1.00 70.69 90 GLN A N 1
ATOM 700 C CA . GLN A 1 90 ? 2.755 -5.172 -5.152 1.00 70.69 90 GLN A CA 1
ATOM 701 C C . GLN A 1 90 ? 2.773 -4.075 -6.219 1.00 70.69 90 GLN A C 1
ATOM 703 O O . GLN A 1 90 ? 3.835 -3.772 -6.742 1.00 70.69 90 GLN A O 1
ATOM 708 N N . ALA A 1 91 ? 1.656 -3.369 -6.423 1.00 68.00 91 ALA A N 1
ATOM 709 C CA . ALA A 1 91 ? 1.596 -2.198 -7.300 1.00 68.00 91 ALA A CA 1
ATOM 710 C C . ALA A 1 91 ? 2.635 -1.115 -6.925 1.00 68.00 91 ALA A C 1
ATOM 712 O O . ALA A 1 91 ? 3.378 -0.654 -7.793 1.00 68.00 91 ALA A O 1
ATOM 713 N N . SER A 1 92 ? 2.772 -0.767 -5.637 1.00 69.31 92 SER A N 1
ATOM 714 C CA . SER A 1 92 ? 3.862 0.105 -5.162 1.00 69.31 92 SER A CA 1
ATOM 715 C C . SER A 1 92 ? 5.252 -0.445 -5.471 1.00 69.31 92 SER A C 1
ATOM 717 O O . SER A 1 92 ? 6.142 0.313 -5.857 1.00 69.31 92 SER A O 1
ATOM 719 N N . PHE A 1 93 ? 5.461 -1.748 -5.268 1.00 67.38 93 PHE A N 1
ATOM 720 C CA . PHE A 1 93 ? 6.750 -2.393 -5.511 1.00 67.38 93 PHE A CA 1
ATOM 721 C C . PHE A 1 93 ? 7.103 -2.431 -7.007 1.00 67.38 93 PHE A C 1
ATOM 723 O O . PHE A 1 93 ? 8.266 -2.227 -7.344 1.00 67.38 93 PHE A O 1
ATOM 730 N N . THR A 1 94 ? 6.124 -2.591 -7.903 1.00 68.81 94 THR A N 1
ATOM 731 C CA . THR A 1 94 ? 6.320 -2.503 -9.361 1.00 68.81 94 THR A CA 1
ATOM 732 C C . THR A 1 94 ? 6.708 -1.089 -9.805 1.00 68.81 94 THR A C 1
ATOM 734 O O . THR A 1 94 ? 7.596 -0.929 -10.637 1.00 68.81 94 THR A O 1
ATOM 737 N N . LEU A 1 95 ? 6.126 -0.027 -9.231 1.00 66.81 95 LEU A N 1
ATOM 738 C CA . LEU A 1 95 ? 6.635 1.327 -9.505 1.00 66.81 95 LEU A CA 1
ATOM 739 C C . LEU A 1 95 ? 8.034 1.551 -8.907 1.00 66.81 95 LEU A C 1
ATOM 741 O O . LEU A 1 95 ? 8.840 2.291 -9.475 1.00 66.81 95 LEU A O 1
ATOM 745 N N . PHE A 1 96 ? 8.338 0.910 -7.776 1.00 67.00 96 PHE A N 1
ATOM 746 C CA . PHE A 1 96 ? 9.638 1.017 -7.116 1.00 67.00 96 PHE A CA 1
ATOM 747 C C . PHE A 1 96 ? 10.769 0.367 -7.926 1.00 67.00 96 PHE A C 1
ATOM 749 O O . PHE A 1 96 ? 11.865 0.926 -7.983 1.00 67.00 96 PHE A O 1
ATOM 756 N N . THR A 1 97 ? 10.531 -0.752 -8.620 1.00 65.44 97 THR A N 1
ATOM 757 C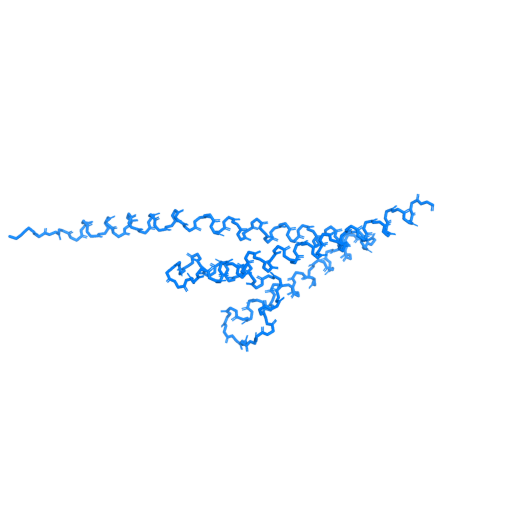 CA . THR A 1 97 ? 11.531 -1.332 -9.542 1.00 65.44 97 THR A CA 1
ATOM 758 C C . THR A 1 97 ? 11.851 -0.385 -10.704 1.00 65.44 97 THR A C 1
ATOM 760 O O . THR A 1 97 ? 13.010 -0.290 -11.118 1.00 65.44 97 THR A O 1
ATOM 763 N N . GLY A 1 98 ? 10.876 0.425 -11.130 1.00 59.94 98 GLY A N 1
ATOM 764 C CA . GLY A 1 98 ? 11.056 1.531 -12.075 1.00 59.94 98 GLY A CA 1
ATOM 765 C C . GLY A 1 98 ? 12.071 2.592 -11.664 1.00 59.94 98 GLY A C 1
ATOM 766 O O . GLY A 1 98 ? 12.642 3.258 -12.524 1.00 59.94 98 GLY A O 1
ATOM 767 N N . VAL A 1 99 ? 12.361 2.729 -10.369 1.00 58.94 99 VAL A N 1
ATOM 768 C CA . VAL A 1 99 ? 13.392 3.654 -9.872 1.00 58.94 99 VAL A CA 1
ATOM 769 C C . VAL A 1 99 ? 14.800 3.135 -10.178 1.00 58.94 99 VAL A C 1
ATOM 771 O O . VAL A 1 99 ? 15.675 3.922 -10.542 1.00 58.94 99 VAL A O 1
ATOM 774 N N . PHE A 1 100 ? 15.021 1.822 -10.058 1.00 61.31 100 PHE A N 1
ATOM 775 C CA . PHE A 1 100 ? 16.329 1.195 -10.288 1.00 61.31 100 PHE A CA 1
ATOM 776 C C . PHE A 1 100 ? 16.590 0.898 -11.762 1.00 61.31 100 PHE A C 1
ATOM 778 O O . PHE A 1 100 ? 17.747 0.875 -12.180 1.00 61.31 100 PHE A O 1
ATOM 785 N N . ASN A 1 101 ? 15.532 0.687 -12.549 1.00 59.50 101 ASN A N 1
ATOM 786 C CA . ASN A 1 101 ? 15.643 0.342 -13.960 1.00 59.50 101 ASN A CA 1
ATOM 787 C C . ASN A 1 101 ? 14.555 1.041 -14.793 1.00 59.50 101 ASN A C 1
ATOM 789 O O . ASN A 1 101 ? 13.709 0.420 -15.423 1.00 59.50 101 ASN A O 1
ATOM 793 N N . ALA A 1 102 ? 14.587 2.376 -14.819 1.00 51.16 102 ALA A N 1
ATOM 794 C CA . ALA A 1 102 ? 13.602 3.204 -15.529 1.00 51.16 102 ALA A CA 1
ATOM 795 C C . ALA A 1 102 ? 13.497 2.923 -17.044 1.00 51.16 102 ALA A C 1
ATOM 797 O O . ALA A 1 102 ? 12.537 3.348 -17.679 1.00 51.16 102 ALA A O 1
ATOM 798 N N . ALA A 1 103 ? 14.483 2.238 -17.633 1.00 50.09 103 ALA A N 1
ATOM 799 C CA . ALA A 1 103 ? 14.480 1.840 -19.039 1.00 50.09 103 ALA A CA 1
ATOM 800 C C . ALA A 1 103 ? 13.687 0.549 -19.315 1.00 50.09 103 ALA A C 1
ATOM 802 O O . ALA A 1 103 ? 13.411 0.269 -20.478 1.00 50.09 103 ALA A O 1
ATOM 803 N N . SER A 1 104 ? 13.332 -0.227 -18.283 1.00 53.19 104 SER A N 1
ATOM 804 C CA . SER A 1 104 ? 12.572 -1.473 -18.432 1.00 53.19 104 SER A CA 1
ATOM 805 C C . SER A 1 104 ? 11.086 -1.333 -18.117 1.00 53.19 104 SER A C 1
ATOM 807 O O . SER A 1 104 ? 10.374 -2.313 -18.283 1.00 53.19 104 SER A O 1
ATOM 809 N N . LEU A 1 105 ? 10.628 -0.167 -17.639 1.00 56.25 105 LEU A N 1
ATOM 810 C CA . LEU A 1 105 ? 9.220 0.023 -17.297 1.00 56.25 105 LEU A CA 1
ATOM 811 C C . LEU A 1 105 ? 8.413 0.452 -18.515 1.00 56.25 105 LEU A C 1
ATOM 813 O O . LEU A 1 105 ? 8.594 1.556 -19.045 1.00 56.25 105 LEU A O 1
ATOM 817 N N . GLU A 1 106 ? 7.493 -0.405 -18.933 1.00 64.19 106 GLU A N 1
ATOM 818 C CA . GLU A 1 106 ? 6.556 -0.074 -19.996 1.00 64.19 106 GLU A CA 1
ATOM 819 C C . GLU A 1 106 ? 5.411 0.801 -19.460 1.00 64.19 106 GLU A C 1
ATOM 821 O O . GLU A 1 106 ? 5.014 0.739 -18.295 1.00 64.19 106 GLU A O 1
ATOM 826 N N . LEU A 1 107 ? 4.844 1.647 -20.327 1.00 65.50 107 LEU A N 1
ATOM 827 C CA . LEU A 1 107 ? 3.808 2.617 -19.945 1.00 65.50 107 LEU A CA 1
ATOM 828 C C . LEU A 1 107 ? 2.579 1.955 -19.284 1.00 65.50 107 LEU A C 1
ATOM 830 O O . LEU A 1 107 ? 1.891 2.579 -18.474 1.00 65.50 107 LEU A O 1
ATOM 834 N N . TRP A 1 108 ? 2.306 0.690 -19.621 1.00 67.00 108 TRP A N 1
ATOM 835 C CA . TRP A 1 108 ? 1.201 -0.082 -19.058 1.00 67.00 108 TRP A CA 1
ATOM 836 C C . TRP A 1 108 ? 1.452 -0.509 -17.606 1.00 67.00 108 TRP A C 1
ATOM 838 O O . TRP A 1 108 ? 0.492 -0.571 -16.843 1.00 67.00 108 TRP A O 1
ATOM 848 N N . GLU A 1 109 ? 2.702 -0.733 -17.188 1.00 67.25 109 GLU A N 1
ATOM 849 C CA . GLU A 1 109 ? 3.045 -1.091 -15.800 1.00 67.25 109 GLU A CA 1
ATOM 850 C C . GLU A 1 109 ? 2.807 0.093 -14.863 1.00 67.25 109 GLU A C 1
ATOM 852 O O . GLU A 1 109 ? 2.317 -0.058 -13.743 1.00 67.25 109 GLU A O 1
ATOM 857 N N . ILE A 1 110 ? 3.074 1.302 -15.362 1.00 65.38 110 ILE A N 1
ATOM 858 C CA . ILE A 1 110 ? 2.791 2.553 -14.657 1.00 65.38 110 ILE A CA 1
ATOM 859 C C . ILE A 1 110 ? 1.276 2.739 -14.510 1.00 65.38 110 ILE A C 1
ATOM 861 O O . ILE A 1 110 ? 0.789 3.029 -13.414 1.00 65.38 110 ILE A O 1
ATOM 865 N N . ALA A 1 111 ? 0.517 2.545 -15.594 1.00 73.94 111 ALA A N 1
ATOM 866 C CA . ALA A 1 111 ? -0.942 2.628 -15.561 1.00 73.94 111 ALA A CA 1
ATOM 867 C C . ALA A 1 111 ? -1.554 1.561 -14.637 1.00 73.94 111 ALA A C 1
ATOM 869 O O . ALA A 1 111 ? -2.482 1.869 -13.886 1.00 73.94 111 ALA A O 1
ATOM 870 N N . TYR A 1 112 ? -1.002 0.344 -14.647 1.00 74.62 112 TYR A N 1
ATOM 871 C CA . TYR A 1 112 ? -1.383 -0.740 -13.748 1.00 74.62 112 TYR A CA 1
ATOM 872 C C . TYR A 1 112 ? -1.148 -0.343 -12.294 1.00 74.62 112 TYR A C 1
ATOM 874 O O . TYR A 1 112 ? -2.090 -0.335 -11.508 1.00 74.62 112 TYR A O 1
ATOM 882 N N . GLY A 1 113 ? 0.071 0.054 -11.931 1.00 68.56 113 GLY A N 1
ATOM 883 C CA . GLY A 1 113 ? 0.390 0.348 -10.540 1.00 68.56 113 GLY A CA 1
ATOM 884 C C . GLY A 1 113 ? -0.380 1.551 -9.985 1.00 68.56 113 GLY A C 1
ATOM 885 O O . GLY A 1 113 ? -0.890 1.493 -8.867 1.00 68.56 113 GLY A O 1
ATOM 886 N N . ILE A 1 114 ? -0.565 2.611 -10.781 1.00 70.75 114 ILE A N 1
ATOM 887 C CA . ILE A 1 114 ? -1.371 3.770 -10.364 1.00 70.75 114 ILE A CA 1
ATOM 888 C C . ILE A 1 114 ? -2.853 3.390 -10.273 1.00 70.75 114 ILE A C 1
ATOM 890 O O . ILE A 1 114 ? -3.489 3.620 -9.243 1.00 70.75 114 ILE A O 1
ATOM 894 N N . GLY A 1 115 ? -3.417 2.804 -11.332 1.00 76.38 115 GLY A N 1
ATOM 895 C CA . GLY A 1 115 ? -4.843 2.492 -11.399 1.00 76.38 115 GLY A CA 1
ATOM 896 C C . GLY A 1 115 ? -5.259 1.472 -10.344 1.00 76.38 115 GLY A C 1
ATOM 897 O O . GLY A 1 115 ? -6.228 1.684 -9.612 1.00 76.38 115 GLY A O 1
ATOM 898 N N . TYR A 1 116 ? -4.485 0.398 -10.210 1.00 75.56 116 TYR A N 1
ATOM 899 C CA . TYR A 1 116 ? -4.763 -0.666 -9.256 1.00 75.56 116 TYR A CA 1
ATOM 900 C C . TYR A 1 116 ? -4.680 -0.169 -7.814 1.00 75.56 116 TYR A C 1
ATOM 902 O O . TYR A 1 116 ? -5.515 -0.517 -6.975 1.00 75.56 116 TYR A O 1
ATOM 910 N N . GLN A 1 117 ? -3.737 0.725 -7.524 1.00 73.25 117 GLN A N 1
ATOM 911 C CA . GLN A 1 117 ? -3.611 1.245 -6.177 1.00 73.25 117 GLN A CA 1
ATOM 912 C C . GLN A 1 117 ? -4.661 2.299 -5.827 1.00 73.25 117 GLN A C 1
ATOM 914 O O . GLN A 1 117 ? -5.126 2.337 -4.688 1.00 73.25 117 GLN A O 1
ATOM 919 N N . VAL A 1 118 ? -5.114 3.099 -6.795 1.00 77.56 118 VAL A N 1
ATOM 920 C CA . VAL A 1 118 ? -6.280 3.977 -6.610 1.00 77.56 118 VAL A CA 1
ATOM 921 C C . VAL A 1 118 ? -7.537 3.157 -6.301 1.00 77.56 118 VAL A C 1
ATOM 923 O O . VAL A 1 118 ? -8.297 3.531 -5.405 1.00 77.56 118 VAL A O 1
ATOM 926 N N . ILE A 1 119 ? -7.733 2.012 -6.968 1.00 81.75 119 ILE A N 1
ATOM 927 C CA . ILE A 1 119 ? -8.847 1.091 -6.680 1.00 81.75 119 ILE A CA 1
ATOM 928 C C . ILE A 1 119 ? -8.774 0.589 -5.231 1.00 81.75 119 ILE A C 1
ATOM 930 O O . ILE A 1 119 ? -9.768 0.656 -4.502 1.00 81.75 119 ILE A O 1
ATOM 934 N N . TRP A 1 120 ? -7.597 0.146 -4.783 1.00 76.38 120 TRP A N 1
ATOM 935 C CA . TRP A 1 120 ? -7.401 -0.325 -3.409 1.00 76.38 120 TRP A CA 1
ATOM 936 C C . TRP A 1 120 ? -7.582 0.773 -2.361 1.00 76.38 120 TRP A C 1
ATOM 938 O O . TRP A 1 120 ? -8.217 0.533 -1.332 1.00 76.38 120 TRP A O 1
ATOM 948 N N . ILE A 1 121 ? -7.097 1.988 -2.628 1.00 75.62 121 ILE A N 1
ATOM 949 C CA . ILE A 1 121 ? -7.334 3.151 -1.763 1.00 75.62 121 ILE A CA 1
ATOM 950 C C . ILE A 1 121 ? -8.832 3.450 -1.674 1.00 75.62 121 ILE A C 1
ATOM 952 O O . ILE A 1 121 ? -9.337 3.675 -0.575 1.00 75.62 121 ILE A O 1
ATOM 956 N N . GLY A 1 122 ? -9.562 3.395 -2.790 1.00 80.25 122 GLY A N 1
ATOM 957 C CA . GLY A 1 122 ? -11.016 3.565 -2.807 1.00 80.25 122 GLY A CA 1
ATOM 958 C C . GLY A 1 122 ? -11.747 2.511 -1.969 1.00 80.25 122 GLY A C 1
ATOM 959 O O . GLY A 1 122 ? -12.621 2.850 -1.165 1.00 80.25 122 GLY A O 1
ATOM 960 N N . LEU A 1 123 ? -11.350 1.240 -2.093 1.00 81.38 123 LEU A N 1
ATOM 961 C CA . LEU A 1 123 ? -11.907 0.135 -1.308 1.00 81.38 123 LEU A CA 1
ATOM 962 C C . LEU A 1 123 ? -11.635 0.313 0.196 1.00 81.38 123 LEU A C 1
ATOM 964 O O . LEU A 1 123 ? -12.547 0.186 1.018 1.00 81.38 123 LEU A O 1
ATOM 968 N N . LEU A 1 124 ? -10.395 0.649 0.561 1.00 74.12 124 LEU A N 1
ATOM 969 C CA . LEU A 1 124 ? -9.995 0.896 1.947 1.00 74.12 124 LEU A CA 1
ATOM 970 C C . LEU A 1 124 ? -10.696 2.123 2.527 1.00 74.12 124 LEU A C 1
ATOM 972 O O . LEU A 1 124 ? -11.155 2.070 3.664 1.00 74.12 124 LEU A O 1
ATOM 976 N N . TYR A 1 125 ? -10.855 3.194 1.751 1.00 76.88 125 TYR A N 1
ATOM 977 C CA . TYR A 1 125 ? -11.616 4.372 2.161 1.00 76.88 125 TYR A CA 1
ATOM 978 C C . TYR A 1 125 ? -13.081 4.023 2.454 1.00 76.88 125 TYR A C 1
ATOM 980 O O . TYR A 1 125 ? -13.629 4.432 3.480 1.00 76.88 125 TYR A O 1
ATOM 988 N N . PHE A 1 126 ? -13.712 3.212 1.601 1.00 81.56 126 PHE A N 1
ATOM 989 C CA . PHE A 1 126 ? -15.079 2.746 1.829 1.00 81.56 126 PHE A CA 1
ATOM 990 C C . PHE A 1 126 ? -15.193 1.885 3.097 1.00 81.56 126 PHE A C 1
ATOM 992 O O . PHE A 1 126 ? -16.106 2.079 3.906 1.00 81.56 126 PHE A O 1
ATOM 999 N N . LEU A 1 127 ? -14.244 0.969 3.311 1.00 76.31 127 LEU A N 1
ATOM 1000 C CA . LEU A 1 127 ? -14.180 0.142 4.518 1.00 76.31 127 LEU A CA 1
ATOM 1001 C C . LEU A 1 127 ? -13.929 0.978 5.779 1.00 76.31 127 LEU A C 1
ATOM 1003 O O . LEU A 1 127 ? -14.595 0.747 6.788 1.00 76.31 127 LEU A O 1
ATOM 1007 N N . ALA A 1 128 ? -13.044 1.975 5.713 1.00 70.31 128 ALA A N 1
ATOM 1008 C CA . ALA A 1 128 ? -12.777 2.920 6.794 1.00 70.31 128 ALA A CA 1
ATOM 1009 C C . ALA A 1 128 ? -14.020 3.729 7.148 1.00 70.31 128 ALA A C 1
ATOM 1011 O O . ALA A 1 128 ? -14.398 3.792 8.317 1.00 70.31 128 ALA A O 1
ATOM 1012 N N . LYS A 1 129 ? -14.724 4.262 6.143 1.00 73.19 129 LYS A N 1
ATOM 1013 C CA . LYS A 1 129 ? -15.990 4.970 6.348 1.00 73.19 129 LYS A CA 1
ATOM 1014 C C . LYS A 1 129 ? -17.017 4.056 7.019 1.00 73.19 129 LYS A C 1
ATOM 1016 O O . LYS A 1 129 ? -17.617 4.438 8.020 1.00 73.19 129 LYS A O 1
ATOM 1021 N N . LYS A 1 130 ? -17.181 2.820 6.540 1.00 76.25 130 LYS A N 1
ATOM 1022 C CA . LYS A 1 130 ? -18.102 1.842 7.144 1.00 76.25 130 LYS A CA 1
ATOM 1023 C C . LYS A 1 130 ? -17.721 1.488 8.587 1.00 76.25 130 LYS A C 1
ATOM 1025 O O . LYS A 1 130 ? -18.605 1.381 9.437 1.00 76.25 130 LYS A O 1
ATOM 1030 N N . ALA A 1 131 ? -16.431 1.304 8.871 1.00 66.38 131 ALA A N 1
ATOM 1031 C CA . ALA A 1 131 ? -15.929 1.017 10.214 1.00 66.38 131 ALA A CA 1
ATOM 1032 C C . ALA A 1 131 ? -16.185 2.191 11.170 1.00 66.38 131 ALA A C 1
ATOM 1034 O O . ALA A 1 131 ? -16.720 1.972 12.258 1.00 66.38 131 ALA A O 1
ATOM 1035 N N . PHE A 1 132 ? -15.917 3.418 10.713 1.00 67.56 132 PHE A N 1
ATOM 1036 C CA . PHE A 1 132 ? -16.186 4.658 11.436 1.00 67.56 132 PHE A CA 1
ATOM 1037 C C . PHE A 1 132 ? -17.672 4.808 11.778 1.00 67.56 132 PHE A C 1
ATOM 1039 O O . PHE A 1 132 ? -18.015 4.972 12.945 1.00 67.56 132 PHE A O 1
ATOM 1046 N N . TYR A 1 133 ? -18.574 4.651 10.802 1.00 65.12 133 TYR A N 1
ATOM 1047 C CA . TYR A 1 133 ? -20.018 4.686 11.067 1.00 65.12 133 TYR A CA 1
ATOM 1048 C C . TYR A 1 133 ? -20.440 3.601 12.065 1.00 65.12 133 TYR A C 1
ATOM 1050 O O . TYR A 1 133 ? -21.189 3.868 12.998 1.00 65.12 133 TYR A O 1
ATOM 1058 N N . LYS A 1 134 ? -19.930 2.375 11.929 1.00 64.06 134 LYS A N 1
ATOM 1059 C CA . LYS A 1 134 ? -20.316 1.279 12.824 1.00 64.06 134 LYS A CA 1
ATOM 1060 C C . LYS A 1 134 ? -19.826 1.471 14.267 1.00 64.06 134 LYS A C 1
ATOM 1062 O O . LYS A 1 134 ? -20.541 1.086 15.184 1.00 64.06 134 LYS A O 1
ATOM 1067 N N . HIS A 1 135 ? -18.617 1.992 14.475 1.00 58.94 135 HIS A N 1
ATOM 1068 C CA . HIS A 1 135 ? -18.008 2.062 15.812 1.00 58.94 135 HIS A CA 1
ATOM 1069 C C . HIS A 1 135 ? -18.168 3.419 16.492 1.00 58.94 135 HIS A C 1
ATOM 1071 O O . HIS A 1 135 ? -18.219 3.451 17.714 1.00 58.94 135 HIS A O 1
ATOM 1077 N N . ILE A 1 136 ? -18.286 4.515 15.741 1.00 59.03 136 ILE A N 1
ATOM 1078 C CA . ILE A 1 136 ? -18.462 5.854 16.322 1.00 59.03 136 ILE A CA 1
ATOM 1079 C C . ILE A 1 136 ? -19.941 6.242 16.381 1.00 59.03 136 ILE A C 1
ATOM 1081 O O . ILE A 1 136 ? -20.390 6.734 17.409 1.00 59.03 136 ILE A O 1
ATOM 1085 N N . VAL A 1 137 ? -20.728 5.973 15.332 1.00 58.53 137 VAL A N 1
ATOM 1086 C CA . VAL A 1 137 ? -22.145 6.393 15.301 1.00 58.53 137 VAL A CA 1
ATOM 1087 C C . VAL A 1 137 ? -23.051 5.426 16.070 1.00 58.53 137 VAL A C 1
ATOM 1089 O O . VAL A 1 137 ? -24.025 5.856 16.671 1.00 58.53 137 VAL A O 1
ATOM 1092 N N . LEU A 1 138 ? -22.732 4.127 16.092 1.00 54.47 138 LEU A N 1
ATOM 1093 C CA . LEU A 1 138 ? -23.611 3.088 16.656 1.00 54.47 138 LEU A CA 1
ATOM 1094 C C . LEU A 1 138 ? -23.279 2.657 18.096 1.00 54.47 138 LEU A C 1
ATOM 1096 O O . LEU A 1 138 ? -24.091 1.980 18.713 1.00 54.47 138 LEU A O 1
ATOM 1100 N N . LYS A 1 139 ? -22.103 3.015 18.631 1.00 50.06 139 LYS A N 1
ATOM 1101 C CA . LYS A 1 139 ? -21.734 2.783 20.046 1.00 50.06 139 LYS A CA 1
ATOM 1102 C C . LYS A 1 139 ? -21.789 4.048 20.911 1.00 50.06 139 LYS A C 1
ATOM 1104 O O . LYS A 1 139 ? -21.644 3.939 22.122 1.00 50.06 139 LYS A O 1
ATOM 1109 N N . GLY A 1 140 ? -21.936 5.224 20.298 1.00 46.38 140 GLY A N 1
ATOM 1110 C CA . GLY A 1 140 ? -22.027 6.515 20.989 1.00 46.38 140 GLY A CA 1
ATOM 1111 C C . GLY A 1 140 ? -23.453 7.056 21.143 1.00 46.38 140 GLY A C 1
ATOM 1112 O O . GLY A 1 140 ? -23.593 8.210 21.537 1.00 46.38 140 GLY A O 1
ATOM 1113 N N . GLY A 1 141 ? -24.475 6.268 20.790 1.00 39.25 141 GLY A N 1
ATOM 1114 C CA . GLY A 1 141 ? -25.896 6.590 20.954 1.00 39.25 141 GLY A CA 1
ATOM 1115 C C . GLY A 1 141 ? -26.558 5.674 21.967 1.00 39.25 141 GLY A C 1
ATOM 1116 O O . GLY A 1 141 ? -26.200 4.474 21.970 1.00 39.25 141 GLY A O 1
#

Radius of gyration: 21.11 Å; chains: 1; bounding box: 68×33×57 Å

Secondary structure (DSSP, 8-state):
-----HHHHHHHHHHHHHHHHHHHHHHHHHHHHHHHHHHHHHHHHHHHH-SSHHHHHHHHHHHHHHHHHHHHHHHTTS---GGGGGSHHHHHHHHHHHHH-TTS--HHHHHHHHHHHHHHHHHHHHHHHHHHIIIIITT--

Organism: NCBI:txid412755